Protein AF-E5BEQ6-F1 (afdb_monomer_lite)

Sequence (91 aa):
MLTENEKIAMKFVESCRNHLMMKDDLTEVENKMFSLLEKVSKKLKLIENGGPLQTEFEKALYDTLNLTKEIYFEFGNHYGGVFESQYYDGV

Foldseek 3Di:
DDDPVRVVVVVVVVVCVVDPVDPDPVVVVVVVVVVVLVVQLVVLVVDDCSVVVSVVVVVVVVVVVVVCCCVPVVVVVVVVVVVVVVVPDDD

Structure (mmCIF, N/CA/C/O backbone):
data_AF-E5BEQ6-F1
#
_entry.id   AF-E5BEQ6-F1
#
loop_
_atom_site.group_PDB
_atom_site.id
_atom_site.type_symbol
_atom_site.label_atom_id
_atom_site.label_alt_id
_atom_site.label_comp_id
_atom_site.label_asym_id
_atom_site.label_entity_id
_atom_site.label_seq_id
_atom_site.pdbx_PDB_ins_code
_atom_site.Cartn_x
_atom_site.Cartn_y
_atom_site.Cartn_z
_atom_site.occupancy
_atom_site.B_iso_or_equiv
_atom_site.auth_seq_id
_atom_site.auth_comp_id
_atom_site.auth_asym_id
_atom_site.auth_atom_id
_atom_site.pdbx_PDB_model_num
ATOM 1 N N . MET A 1 1 ? 31.296 19.741 -9.189 1.00 65.88 1 MET A N 1
ATOM 2 C CA . MET A 1 1 ? 30.077 20.557 -9.382 1.00 65.88 1 MET A CA 1
ATOM 3 C C . MET A 1 1 ? 29.457 20.122 -10.688 1.00 65.88 1 MET A C 1
ATOM 5 O O . MET A 1 1 ? 30.209 19.970 -11.639 1.00 65.88 1 MET A O 1
ATOM 9 N N . LEU A 1 2 ? 28.142 19.920 -10.723 1.00 71.19 2 LEU A N 1
ATOM 10 C CA . LEU A 1 2 ? 27.448 19.602 -11.969 1.00 71.19 2 LEU A CA 1
ATOM 11 C C . LEU A 1 2 ? 27.559 20.782 -12.944 1.00 71.19 2 LEU A C 1
ATOM 13 O O . LEU A 1 2 ? 27.454 21.945 -12.540 1.00 71.19 2 LEU A O 1
ATOM 17 N N . THR A 1 3 ? 27.771 20.470 -14.213 1.00 87.56 3 THR A N 1
ATOM 18 C CA . THR A 1 3 ? 27.637 21.385 -15.345 1.00 87.56 3 THR A CA 1
ATOM 19 C C . THR A 1 3 ? 26.183 21.841 -15.486 1.00 87.56 3 THR A C 1
ATOM 21 O O . THR A 1 3 ? 25.263 21.229 -14.940 1.00 87.56 3 THR A O 1
ATOM 24 N N . GLU A 1 4 ? 25.940 22.931 -16.215 1.00 84.56 4 GLU A N 1
ATOM 25 C CA . GLU A 1 4 ? 24.569 23.432 -16.389 1.00 84.56 4 GLU A CA 1
ATOM 26 C C . GLU A 1 4 ? 23.644 22.420 -17.074 1.00 84.56 4 GLU A C 1
ATOM 28 O O . GLU A 1 4 ? 22.498 22.259 -16.658 1.00 84.56 4 GLU A O 1
ATOM 33 N N . ASN A 1 5 ? 24.151 21.648 -18.035 1.00 79.62 5 ASN A N 1
ATOM 34 C CA . ASN A 1 5 ? 23.359 20.607 -18.693 1.00 79.62 5 ASN A CA 1
ATOM 35 C C . ASN A 1 5 ? 22.976 19.478 -17.724 1.00 79.62 5 ASN A C 1
ATOM 37 O O . ASN A 1 5 ? 21.836 19.018 -17.733 1.00 79.62 5 ASN A O 1
ATOM 41 N N . GLU A 1 6 ? 23.888 19.079 -16.835 1.00 77.69 6 GLU A N 1
ATOM 42 C CA . GLU A 1 6 ? 23.614 18.061 -15.814 1.00 77.69 6 GLU A CA 1
ATOM 43 C C . GLU A 1 6 ? 22.608 18.557 -14.764 1.00 77.69 6 GLU A C 1
ATOM 45 O O . GLU A 1 6 ? 21.753 17.794 -14.318 1.00 77.69 6 GLU A O 1
ATOM 50 N N . LYS A 1 7 ? 22.642 19.846 -14.403 1.00 74.81 7 LYS A N 1
ATOM 51 C CA . LYS A 1 7 ? 21.632 20.445 -13.512 1.00 74.81 7 LYS A CA 1
ATOM 52 C C . LYS A 1 7 ? 20.250 20.502 -14.159 1.00 74.81 7 LYS A C 1
ATOM 54 O O . LYS A 1 7 ? 19.253 20.302 -13.468 1.00 74.81 7 LYS A O 1
ATOM 59 N N . ILE A 1 8 ? 20.178 20.786 -15.460 1.00 83.94 8 ILE A N 1
ATOM 60 C CA . ILE A 1 8 ? 18.921 20.798 -16.222 1.00 83.94 8 ILE A CA 1
ATOM 61 C C . ILE A 1 8 ? 18.339 19.384 -16.299 1.00 83.94 8 ILE A C 1
ATOM 63 O O . ILE A 1 8 ? 17.155 19.204 -16.015 1.00 83.94 8 ILE A O 1
ATOM 67 N N . ALA A 1 9 ? 19.169 18.382 -16.600 1.00 75.31 9 ALA A N 1
ATOM 68 C CA . ALA A 1 9 ? 18.756 16.981 -16.610 1.00 75.31 9 ALA A CA 1
ATOM 69 C C . ALA A 1 9 ? 18.267 16.522 -15.225 1.00 75.31 9 ALA A C 1
ATOM 71 O O . ALA A 1 9 ? 17.192 15.937 -15.117 1.00 75.31 9 ALA A O 1
ATOM 72 N N . MET A 1 10 ? 18.988 16.868 -14.154 1.00 73.00 10 MET A N 1
ATOM 73 C CA . MET A 1 10 ? 18.576 16.568 -12.778 1.00 73.00 10 MET A CA 1
ATOM 74 C C . MET A 1 10 ? 17.240 17.219 -12.411 1.00 73.00 10 MET A C 1
ATOM 76 O O . MET A 1 10 ? 16.353 16.541 -11.903 1.00 73.00 10 MET A O 1
ATOM 80 N N . LYS A 1 11 ? 17.049 18.505 -12.727 1.00 75.25 11 LYS A N 1
ATOM 81 C CA . LYS A 1 11 ? 15.769 19.195 -12.494 1.00 75.25 11 LYS A CA 1
ATOM 82 C C . LYS A 1 11 ? 14.622 18.584 -13.291 1.00 75.25 11 LYS A C 1
ATOM 84 O O . LYS A 1 11 ? 13.495 18.561 -12.806 1.00 75.25 11 LYS A O 1
ATOM 89 N N . PHE A 1 12 ? 14.888 18.105 -14.503 1.00 71.56 12 PHE A N 1
ATOM 90 C CA . PHE A 1 12 ? 13.892 17.413 -15.312 1.00 71.56 12 PHE A CA 1
ATOM 91 C C . PHE A 1 12 ? 13.493 16.077 -14.673 1.00 71.56 12 PHE A C 1
ATOM 93 O O . PHE A 1 12 ? 12.307 15.848 -14.455 1.00 71.56 12 PHE A O 1
ATOM 100 N N . VAL A 1 13 ? 14.466 15.252 -14.273 1.00 69.88 13 VAL A N 1
ATOM 101 C CA . VAL A 1 13 ? 14.222 13.974 -13.580 1.00 69.88 13 VAL A CA 1
ATOM 102 C C . VAL A 1 13 ? 13.490 14.187 -12.252 1.00 69.88 13 VAL A C 1
ATOM 104 O O . VAL A 1 13 ? 12.511 13.499 -11.972 1.00 69.88 13 VAL A O 1
ATOM 107 N N . GLU A 1 14 ? 13.898 15.174 -11.453 1.00 65.62 14 GLU A N 1
ATOM 108 C CA . GLU A 1 14 ? 13.209 15.544 -10.212 1.00 65.62 14 GLU A CA 1
ATOM 109 C C . GLU A 1 14 ? 11.785 16.044 -10.475 1.00 65.62 14 GLU A C 1
ATOM 111 O O . GLU A 1 14 ? 10.866 15.689 -9.741 1.00 65.62 14 GLU A O 1
ATOM 116 N N . SER A 1 15 ? 11.569 16.826 -11.536 1.00 56.59 15 SER A N 1
ATOM 117 C CA . SER A 1 15 ? 10.237 17.300 -11.920 1.00 56.59 15 SER A CA 1
ATOM 118 C C . SER A 1 15 ? 9.327 16.153 -12.364 1.00 56.59 15 SER A C 1
ATOM 120 O O . SER A 1 15 ? 8.177 16.105 -11.935 1.00 56.59 15 SER A O 1
ATOM 122 N N . CYS A 1 16 ? 9.842 15.197 -13.144 1.00 58.59 16 CYS A N 1
ATOM 123 C CA . CYS A 1 16 ? 9.128 13.981 -13.544 1.00 58.59 16 CYS A CA 1
ATOM 124 C C . CYS A 1 16 ? 8.846 13.044 -12.363 1.00 58.59 16 CYS A C 1
ATOM 126 O O . CYS A 1 16 ? 7.821 12.373 -12.347 1.00 58.59 16 CYS A O 1
ATOM 128 N N . ARG A 1 17 ? 9.731 13.004 -11.361 1.00 55.59 17 ARG A N 1
ATOM 129 C CA . ARG A 1 17 ? 9.522 12.239 -10.125 1.00 55.59 17 ARG A CA 1
ATOM 130 C C . ARG A 1 17 ? 8.487 12.894 -9.205 1.00 55.59 17 ARG A C 1
ATOM 132 O O . ARG A 1 17 ? 7.716 12.192 -8.561 1.00 55.59 17 ARG A O 1
ATOM 139 N N . ASN A 1 18 ? 8.484 14.225 -9.129 1.00 52.97 18 ASN A N 1
ATOM 140 C CA . ASN A 1 18 ? 7.622 14.992 -8.223 1.00 52.97 18 ASN A CA 1
ATOM 141 C C . ASN A 1 18 ? 6.238 15.293 -8.814 1.00 52.97 18 ASN A C 1
ATOM 143 O O . ASN A 1 18 ? 5.277 15.463 -8.067 1.00 52.97 18 ASN A O 1
ATOM 147 N N . HIS A 1 19 ? 6.117 15.339 -10.140 1.00 53.09 19 HIS A N 1
ATOM 148 C CA . HIS A 1 19 ? 4.835 15.352 -10.827 1.00 53.09 19 HIS A CA 1
ATOM 149 C C . HIS A 1 19 ? 4.553 13.933 -11.302 1.00 53.09 19 HIS A C 1
ATOM 151 O O . HIS A 1 19 ? 5.107 13.508 -12.310 1.00 53.09 19 HIS A O 1
ATOM 157 N N . LEU A 1 20 ? 3.667 13.221 -10.599 1.00 53.78 20 LEU A N 1
ATOM 158 C CA . LEU A 1 20 ? 2.968 12.035 -11.108 1.00 53.78 20 LEU A CA 1
ATOM 159 C C . LEU A 1 20 ? 2.236 12.416 -12.413 1.00 53.78 20 LEU A C 1
ATOM 161 O O . LEU A 1 20 ? 1.049 12.731 -12.411 1.00 53.78 20 LEU A O 1
ATOM 165 N N . MET A 1 21 ? 2.977 12.484 -13.522 1.00 49.12 21 MET A N 1
ATOM 166 C CA . MET A 1 21 ? 2.505 12.937 -14.835 1.00 49.12 21 MET A CA 1
ATOM 167 C C . MET A 1 21 ? 1.573 11.905 -15.477 1.00 49.12 21 MET A C 1
ATOM 169 O O . MET A 1 21 ? 0.780 12.256 -16.347 1.00 49.12 21 MET A O 1
ATOM 173 N N . MET A 1 22 ? 1.617 10.652 -15.017 1.00 51.78 22 MET A N 1
ATOM 174 C CA . MET A 1 22 ? 0.670 9.610 -15.392 1.00 51.78 22 MET A CA 1
ATOM 175 C C . MET A 1 22 ? 0.070 9.003 -14.125 1.00 51.78 22 MET A C 1
ATOM 177 O O . MET A 1 22 ? 0.770 8.374 -13.338 1.00 51.78 22 MET A O 1
ATOM 181 N N . LYS A 1 23 ? -1.240 9.192 -13.934 1.00 57.06 23 LYS A N 1
ATOM 182 C CA . LYS A 1 23 ? -2.041 8.229 -13.175 1.00 57.06 23 LYS A CA 1
ATOM 183 C C . LYS A 1 23 ? -2.188 7.019 -14.081 1.00 57.06 23 LYS A C 1
ATOM 185 O O . LYS A 1 23 ? -3.077 6.985 -14.924 1.00 57.06 23 LYS A O 1
ATOM 190 N N . ASP A 1 24 ? -1.225 6.120 -14.002 1.00 65.62 24 ASP A N 1
ATOM 191 C CA . ASP A 1 24 ? -1.335 4.828 -14.654 1.00 65.62 24 ASP A CA 1
ATOM 192 C C . ASP A 1 24 ? -2.301 3.924 -13.873 1.00 65.62 24 ASP A C 1
ATOM 194 O O . ASP A 1 24 ? -2.689 4.216 -12.734 1.00 65.62 24 ASP A O 1
ATOM 198 N N . ASP A 1 25 ? -2.704 2.819 -14.499 1.00 73.94 25 ASP A N 1
ATOM 199 C CA . ASP A 1 25 ? -3.631 1.857 -13.899 1.00 73.94 25 ASP A CA 1
ATOM 200 C C . ASP A 1 25 ? -3.123 1.360 -12.534 1.00 73.94 25 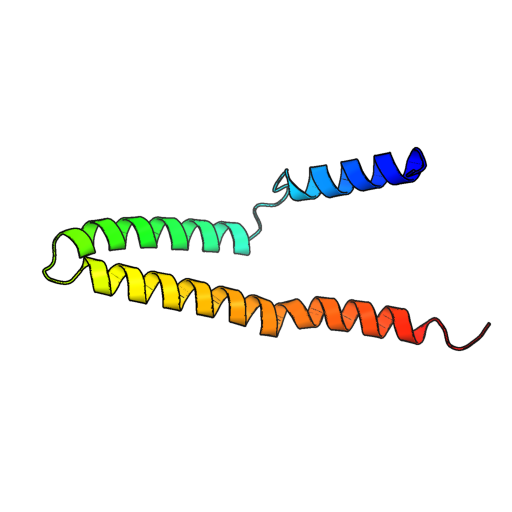ASP A C 1
ATOM 202 O O . ASP A 1 25 ? -3.913 1.134 -11.616 1.00 73.94 25 ASP A O 1
ATOM 206 N N . LEU A 1 26 ? -1.797 1.251 -12.367 1.00 73.06 26 LEU A N 1
ATOM 207 C CA . LEU A 1 26 ? -1.169 0.888 -11.099 1.00 73.06 26 LEU A CA 1
ATOM 208 C C . LEU A 1 26 ? -1.460 1.933 -10.015 1.00 73.06 26 LEU A C 1
ATOM 210 O O . LEU A 1 26 ? -1.952 1.578 -8.945 1.00 73.06 26 LEU A O 1
ATOM 214 N N . THR A 1 27 ? -1.230 3.214 -10.302 1.00 72.69 27 THR A N 1
ATOM 215 C CA . THR A 1 27 ? -1.501 4.324 -9.381 1.00 72.69 27 THR A CA 1
ATOM 216 C C . THR A 1 27 ? -2.984 4.401 -9.011 1.00 72.69 27 THR A C 1
ATOM 218 O O . THR A 1 27 ? -3.329 4.663 -7.855 1.00 72.69 27 THR A O 1
ATOM 221 N N . GLU A 1 28 ? -3.898 4.188 -9.960 1.00 81.88 28 GLU A N 1
ATOM 222 C CA . GLU A 1 28 ? -5.338 4.191 -9.668 1.00 81.88 28 GLU A CA 1
ATOM 223 C C . GLU A 1 28 ? -5.747 3.028 -8.756 1.00 81.88 28 GLU A C 1
ATOM 225 O O . GLU A 1 28 ? -6.503 3.219 -7.792 1.00 81.88 28 GLU A O 1
ATOM 230 N N . VAL A 1 29 ? -5.216 1.833 -9.015 1.00 83.94 29 VAL A N 1
ATOM 231 C CA . VAL A 1 29 ? -5.486 0.639 -8.209 1.00 83.94 29 VAL A CA 1
ATOM 232 C C . VAL A 1 29 ? -4.859 0.751 -6.816 1.00 83.94 29 VAL A C 1
ATOM 234 O O . VAL A 1 29 ? -5.545 0.452 -5.835 1.00 83.94 29 VAL A O 1
ATOM 237 N N . GLU A 1 30 ? -3.623 1.248 -6.691 1.00 80.94 30 GLU A N 1
ATOM 238 C CA . GLU A 1 30 ? -2.964 1.502 -5.401 1.00 80.94 30 GLU A CA 1
ATOM 239 C C . GLU A 1 30 ? -3.768 2.514 -4.566 1.00 80.94 30 GLU A C 1
ATOM 241 O O . GLU A 1 30 ? -4.093 2.250 -3.406 1.00 80.94 30 GLU A O 1
ATOM 246 N N . ASN A 1 31 ? -4.196 3.633 -5.159 1.00 82.81 31 ASN A N 1
ATOM 247 C CA . ASN A 1 31 ? -5.025 4.626 -4.466 1.00 82.81 31 ASN A CA 1
ATOM 248 C C . ASN A 1 31 ? -6.371 4.048 -4.003 1.00 82.81 31 ASN A C 1
ATOM 250 O O . ASN A 1 31 ? -6.822 4.307 -2.881 1.00 82.81 31 ASN A O 1
ATOM 254 N N . LYS A 1 32 ? -7.023 3.238 -4.846 1.00 89.56 32 LYS A N 1
ATOM 255 C CA . LYS A 1 32 ? -8.269 2.550 -4.483 1.00 89.56 32 LYS A CA 1
ATOM 256 C C . LYS A 1 32 ? -8.050 1.574 -3.328 1.00 89.56 32 LYS A C 1
ATOM 258 O O . LYS A 1 32 ? -8.875 1.525 -2.414 1.00 89.56 32 LYS A O 1
ATOM 263 N N . MET A 1 33 ? -6.951 0.827 -3.350 1.00 89.19 33 MET A N 1
ATOM 264 C CA . MET A 1 33 ? -6.563 -0.097 -2.288 1.00 89.19 33 MET A CA 1
ATOM 265 C C . MET A 1 33 ? -6.328 0.645 -0.965 1.00 89.19 33 MET A C 1
ATOM 267 O O . MET A 1 33 ? -6.939 0.271 0.035 1.00 89.19 33 MET A O 1
ATOM 271 N N . PHE A 1 34 ? -5.554 1.736 -0.952 1.00 85.81 34 PHE A N 1
ATOM 272 C CA . PHE A 1 34 ? -5.342 2.539 0.261 1.00 85.81 34 PHE A CA 1
ATOM 273 C C . PHE A 1 34 ? -6.646 3.148 0.799 1.00 85.81 34 PHE A C 1
ATOM 275 O O . PHE A 1 34 ? -6.900 3.110 2.004 1.00 85.81 34 PHE A O 1
ATOM 282 N N . SER A 1 35 ? -7.537 3.619 -0.081 1.00 90.69 35 SER A N 1
ATOM 283 C CA . SER A 1 35 ? -8.864 4.109 0.323 1.00 90.69 35 SER A CA 1
ATOM 284 C C . SER A 1 35 ? -9.731 3.015 0.962 1.00 90.69 35 SER A C 1
ATOM 286 O O . SER A 1 35 ? -10.470 3.268 1.919 1.00 90.69 35 SER A O 1
ATOM 288 N N . LEU A 1 36 ? -9.666 1.781 0.451 1.00 91.38 36 LEU A N 1
ATOM 289 C CA . LEU A 1 36 ? -10.365 0.637 1.041 1.00 91.38 36 LEU A CA 1
ATOM 290 C C . LEU A 1 36 ? -9.766 0.247 2.395 1.00 91.38 36 LEU A C 1
ATOM 292 O O . LEU A 1 36 ? -10.523 -0.008 3.331 1.00 91.38 36 LEU A O 1
ATOM 296 N N . LEU A 1 37 ? -8.441 0.272 2.522 1.00 88.75 37 LEU A N 1
ATOM 297 C CA . LEU A 1 37 ? -7.722 0.048 3.777 1.00 88.75 37 LEU A CA 1
ATOM 298 C C . LEU A 1 37 ? -8.165 1.012 4.872 1.00 88.75 37 LEU A C 1
ATOM 300 O O . LEU A 1 37 ? -8.472 0.581 5.980 1.00 88.75 37 LEU A O 1
ATOM 304 N N . GLU A 1 38 ? -8.314 2.297 4.554 1.00 88.44 38 GLU A N 1
ATOM 305 C CA . GLU A 1 38 ? -8.809 3.287 5.512 1.00 88.44 38 GLU A CA 1
ATOM 306 C C . GLU A 1 38 ? -10.245 2.968 5.976 1.00 88.44 38 GLU A C 1
ATOM 308 O O . GLU A 1 38 ? -10.584 3.08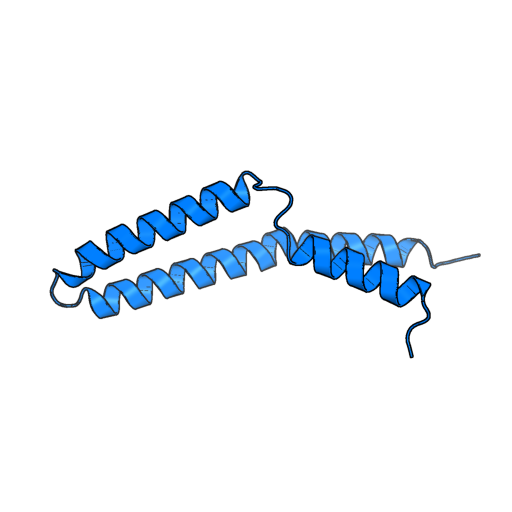9 7.158 1.00 88.44 38 GLU A O 1
ATOM 313 N N . LYS A 1 39 ? -11.109 2.513 5.059 1.00 90.94 39 LYS A N 1
ATOM 314 C CA . LYS A 1 39 ? -12.482 2.092 5.392 1.00 90.94 39 LYS A CA 1
ATOM 315 C C . LYS A 1 39 ? -12.495 0.839 6.269 1.00 90.94 39 LYS A C 1
ATOM 317 O O . LYS A 1 39 ? -13.320 0.752 7.178 1.00 90.94 39 LYS A O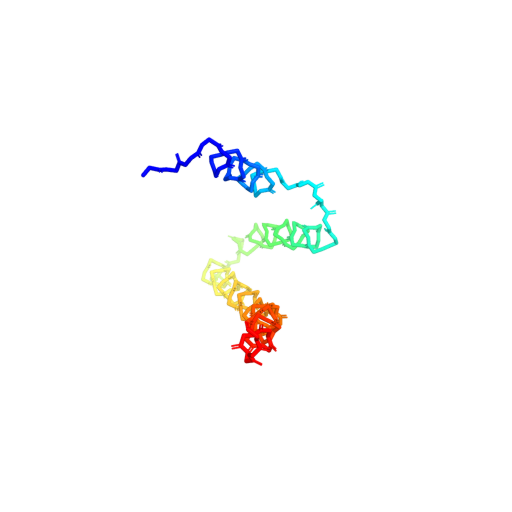 1
ATOM 322 N N . VAL A 1 40 ? -11.601 -0.113 6.009 1.00 88.44 40 VAL A N 1
ATOM 323 C CA . VAL A 1 40 ? -11.434 -1.328 6.820 1.00 88.44 40 VAL A CA 1
ATOM 324 C C . VAL A 1 40 ? -10.882 -0.973 8.199 1.00 88.44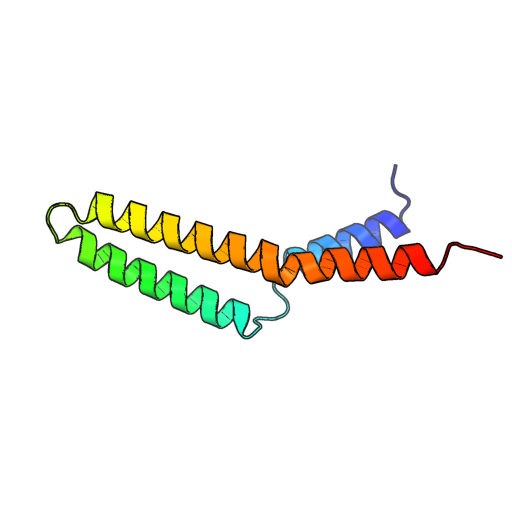 40 VAL A C 1
ATOM 326 O O . VAL A 1 40 ? -11.462 -1.397 9.193 1.00 88.44 40 VAL A O 1
ATOM 329 N N . SER A 1 41 ? -9.871 -0.107 8.284 1.00 86.50 41 SER A N 1
ATOM 330 C CA . SER A 1 41 ? -9.318 0.425 9.537 1.00 86.50 41 SER A CA 1
ATOM 331 C C . SER A 1 41 ? -10.409 1.032 10.423 1.00 86.50 41 SER A C 1
ATOM 333 O O . SER A 1 41 ? -10.544 0.673 11.592 1.00 86.50 41 SER A O 1
ATOM 335 N N . LYS A 1 42 ? -11.278 1.882 9.856 1.00 88.81 42 LYS A N 1
ATOM 336 C CA . LYS A 1 42 ? -12.419 2.467 10.585 1.00 88.81 42 LYS A CA 1
ATOM 337 C C . LYS A 1 42 ? -13.361 1.411 11.169 1.00 88.81 42 LYS A C 1
ATOM 339 O O . LYS A 1 42 ? -13.911 1.633 12.242 1.00 88.81 42 LYS A O 1
ATOM 344 N N . LYS A 1 43 ? -13.546 0.276 10.487 1.00 89.75 43 LYS A N 1
ATOM 345 C CA . LYS A 1 43 ? -14.373 -0.842 10.971 1.00 89.75 43 LYS A CA 1
ATOM 346 C C . LYS A 1 43 ? -13.645 -1.681 12.018 1.00 89.75 43 LYS A C 1
ATOM 348 O O . LYS A 1 43 ? -14.254 -2.032 13.019 1.00 89.75 43 LYS A O 1
ATOM 353 N N . LEU A 1 44 ? -12.359 -1.963 11.814 1.00 88.06 44 LEU A N 1
ATOM 354 C CA . LEU A 1 44 ? -11.540 -2.737 12.748 1.00 88.06 44 LEU A CA 1
ATOM 355 C C . LEU A 1 44 ? -11.413 -2.039 14.103 1.00 88.06 44 LEU A C 1
ATOM 357 O O . LEU A 1 44 ? -11.485 -2.700 15.129 1.00 88.06 44 LEU A O 1
ATOM 361 N N . LYS A 1 45 ? -11.362 -0.703 14.140 1.00 83.06 45 LYS A N 1
ATOM 362 C CA . LYS A 1 45 ? -11.378 0.069 15.397 1.00 83.06 45 LYS A CA 1
ATOM 363 C C . LYS A 1 45 ? -12.613 -0.166 16.281 1.00 83.06 45 LYS A C 1
ATOM 365 O O . LYS A 1 45 ? -12.576 0.191 17.452 1.00 83.06 45 LYS A O 1
ATOM 370 N N . LEU A 1 46 ? -13.695 -0.730 15.739 1.00 89.31 46 LEU A N 1
ATOM 371 C CA . LEU A 1 46 ? -14.925 -1.041 16.476 1.00 89.31 46 LEU A CA 1
ATOM 372 C C . LEU A 1 46 ? -14.925 -2.454 17.083 1.00 89.31 46 LEU A C 1
ATOM 374 O O . LEU A 1 46 ? -15.881 -2.814 17.766 1.00 89.31 46 LEU A O 1
ATOM 378 N N . ILE A 1 47 ? -13.897 -3.261 16.809 1.00 88.88 47 ILE A N 1
ATOM 379 C CA . ILE A 1 47 ? -13.807 -4.664 17.221 1.00 88.88 47 ILE A CA 1
ATOM 380 C C . ILE A 1 47 ? -12.712 -4.803 18.282 1.00 88.88 47 ILE A C 1
ATOM 382 O O . ILE A 1 47 ? -11.647 -4.187 18.188 1.00 88.88 47 ILE A O 1
ATOM 386 N N . GLU A 1 48 ? -12.958 -5.643 19.286 1.00 85.25 48 GLU A N 1
ATOM 387 C CA . GLU A 1 48 ? -11.939 -6.043 20.256 1.00 85.25 48 GLU A CA 1
ATOM 388 C C . GLU A 1 48 ? -10.754 -6.704 19.525 1.00 85.25 48 GLU A C 1
ATOM 390 O O . GLU A 1 48 ? -10.946 -7.535 18.640 1.00 85.25 48 GLU A O 1
ATOM 395 N N . ASN A 1 49 ? -9.521 -6.292 19.838 1.00 84.25 49 ASN A N 1
ATOM 396 C CA . ASN A 1 49 ? -8.291 -6.653 19.108 1.00 84.25 49 ASN A CA 1
ATOM 397 C C . ASN A 1 49 ? -8.193 -6.189 17.639 1.00 84.25 49 ASN A C 1
ATOM 399 O O . ASN A 1 49 ? -7.268 -6.587 16.931 1.00 84.25 49 ASN A O 1
ATOM 403 N N . GLY A 1 50 ? -9.066 -5.297 17.165 1.00 86.31 50 GLY A N 1
ATOM 404 C CA . GLY A 1 50 ? -8.994 -4.816 15.784 1.00 86.31 50 GLY A CA 1
ATOM 405 C C . GLY A 1 50 ? -7.790 -3.917 15.475 1.00 86.31 50 GLY A C 1
ATOM 406 O O . GLY A 1 50 ? -7.349 -3.872 14.332 1.00 86.31 50 GLY A O 1
ATOM 407 N N . GLY A 1 51 ? -7.213 -3.248 16.481 1.00 86.38 51 GLY A N 1
ATOM 408 C CA . GLY A 1 51 ? -5.977 -2.466 16.330 1.00 86.38 51 GLY A CA 1
ATOM 409 C C . GLY A 1 51 ? -4.765 -3.329 15.942 1.00 86.38 51 GLY A C 1
ATOM 410 O O . GLY A 1 51 ? -4.175 -3.083 14.893 1.00 86.38 51 GLY A O 1
ATOM 411 N N . PRO A 1 52 ? -4.413 -4.365 16.729 1.00 90.94 52 PRO A N 1
ATOM 412 C CA . PRO A 1 52 ? -3.384 -5.335 16.349 1.00 90.94 52 PRO A CA 1
ATOM 413 C C . PRO A 1 52 ? -3.624 -5.972 14.974 1.00 90.94 52 PRO A C 1
ATOM 415 O O . PRO A 1 52 ? -2.711 -6.005 14.153 1.00 90.94 52 PRO A O 1
ATOM 418 N N . LEU A 1 53 ? -4.865 -6.386 14.686 1.00 87.88 53 LEU A N 1
ATOM 419 C CA . LEU A 1 53 ? -5.232 -6.991 13.402 1.00 87.88 53 LEU A CA 1
ATOM 420 C C . LEU A 1 53 ? -5.040 -6.024 12.220 1.00 87.88 53 LEU A C 1
ATOM 422 O O . LEU A 1 53 ? -4.603 -6.428 11.145 1.00 87.88 53 LEU A O 1
ATOM 426 N N . GLN A 1 54 ? -5.345 -4.738 12.415 1.00 88.31 54 GLN A N 1
ATOM 427 C CA . GLN A 1 54 ? -5.099 -3.698 11.418 1.00 88.31 54 GLN A CA 1
ATOM 428 C C . GLN A 1 54 ? -3.600 -3.563 11.126 1.00 88.31 54 GLN A C 1
ATOM 430 O O . GLN A 1 54 ? -3.213 -3.548 9.961 1.00 88.31 54 GLN A O 1
ATOM 435 N N . THR A 1 55 ? -2.767 -3.489 12.165 1.00 87.88 55 THR A N 1
ATOM 436 C CA . THR A 1 55 ? -1.310 -3.357 12.020 1.00 87.88 55 THR A CA 1
ATOM 437 C C . THR A 1 55 ? -0.702 -4.554 11.291 1.00 87.88 55 THR A C 1
ATOM 439 O O . THR A 1 55 ? 0.125 -4.375 10.399 1.00 87.88 55 THR A O 1
ATOM 442 N N . GLU A 1 56 ? -1.121 -5.776 11.634 1.00 90.81 56 GLU A N 1
ATOM 443 C CA . GLU A 1 56 ? -0.667 -6.992 10.949 1.00 90.81 56 GLU A CA 1
ATOM 444 C C . GLU A 1 56 ? -1.082 -7.004 9.474 1.00 90.81 56 GLU A C 1
ATOM 446 O O . GLU A 1 56 ? -0.270 -7.328 8.605 1.00 90.81 56 GLU A O 1
ATOM 451 N N . PHE A 1 57 ? -2.319 -6.597 9.180 1.00 88.00 57 PHE A N 1
ATOM 452 C CA . PHE A 1 57 ? -2.824 -6.520 7.813 1.00 88.00 57 PHE A CA 1
ATOM 453 C C . PHE A 1 57 ? -2.081 -5.473 6.974 1.00 88.00 57 PHE A C 1
ATOM 455 O O . PHE A 1 57 ? -1.665 -5.766 5.854 1.00 88.00 57 PHE A O 1
ATOM 462 N N . GLU A 1 58 ? -1.873 -4.271 7.517 1.00 88.38 58 GLU A N 1
ATOM 463 C CA . GLU A 1 58 ? -1.103 -3.213 6.856 1.00 88.38 58 GLU A CA 1
ATOM 464 C C . GLU A 1 58 ? 0.326 -3.674 6.570 1.00 88.38 58 GLU A C 1
ATOM 466 O O . GLU A 1 58 ? 0.794 -3.542 5.439 1.00 88.38 58 GLU A O 1
ATOM 471 N N . LYS A 1 59 ? 0.995 -4.283 7.557 1.00 91.12 59 LYS A N 1
ATOM 472 C CA . LYS A 1 59 ? 2.345 -4.825 7.385 1.00 91.12 59 LYS A CA 1
ATOM 473 C C . LYS A 1 59 ? 2.397 -5.864 6.262 1.00 91.12 59 LYS A C 1
ATOM 475 O O . LYS A 1 59 ? 3.231 -5.743 5.372 1.00 91.12 59 LYS A O 1
ATOM 480 N N . ALA A 1 60 ? 1.498 -6.849 6.273 1.00 91.94 60 ALA A N 1
ATOM 481 C CA . ALA A 1 60 ? 1.466 -7.896 5.252 1.00 91.94 60 ALA A CA 1
ATOM 482 C C . ALA A 1 60 ? 1.228 -7.330 3.841 1.00 91.94 60 ALA A C 1
ATOM 484 O O . ALA A 1 60 ? 1.821 -7.800 2.868 1.00 91.94 60 ALA A O 1
ATOM 485 N N . LEU A 1 61 ? 0.388 -6.298 3.725 1.00 88.62 61 LEU A N 1
ATOM 486 C CA . LEU A 1 61 ? 0.125 -5.622 2.461 1.00 88.62 61 LEU A CA 1
ATOM 487 C C . LEU A 1 61 ? 1.359 -4.866 1.947 1.00 88.62 61 LEU A C 1
ATOM 489 O O . LEU A 1 61 ? 1.714 -5.021 0.780 1.00 88.62 61 LEU A O 1
ATOM 493 N N . TYR A 1 62 ? 2.038 -4.099 2.806 1.00 86.00 62 TYR A N 1
ATOM 494 C CA . TYR A 1 62 ? 3.283 -3.416 2.435 1.00 86.00 62 TYR A CA 1
ATOM 495 C C . TYR A 1 62 ? 4.386 -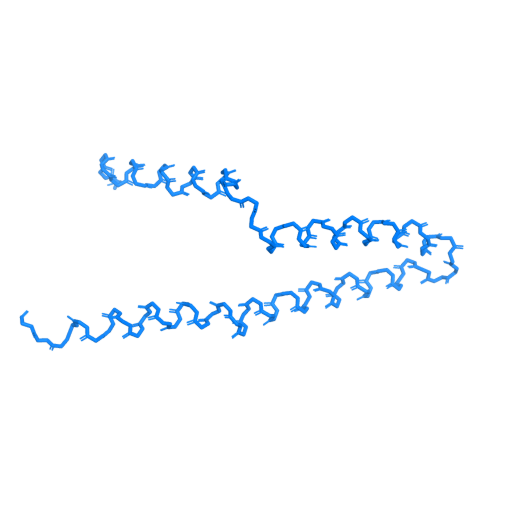4.404 2.052 1.00 86.00 62 TYR A C 1
ATOM 497 O O . TYR A 1 62 ? 5.020 -4.218 1.015 1.00 86.00 62 TYR A O 1
ATOM 505 N N . ASP A 1 63 ? 4.569 -5.471 2.833 1.00 89.12 63 ASP A N 1
ATOM 506 C CA . ASP A 1 63 ? 5.544 -6.525 2.541 1.00 89.12 63 ASP A CA 1
ATOM 507 C C . ASP A 1 63 ? 5.258 -7.159 1.168 1.00 89.12 63 ASP A C 1
ATOM 509 O O . ASP A 1 63 ? 6.168 -7.336 0.363 1.00 89.12 63 ASP A O 1
ATOM 513 N N . THR A 1 64 ? 3.986 -7.425 0.850 1.00 86.00 64 THR A N 1
ATOM 514 C CA . THR A 1 64 ? 3.579 -7.998 -0.444 1.00 86.00 64 THR A CA 1
ATOM 515 C C . THR A 1 64 ? 3.848 -7.046 -1.606 1.00 86.00 64 THR A C 1
ATOM 517 O O . THR A 1 64 ? 4.363 -7.472 -2.640 1.00 86.00 64 THR A O 1
ATOM 520 N N . LEU A 1 65 ? 3.506 -5.762 -1.466 1.00 82.00 65 LEU A N 1
ATOM 521 C CA . LEU A 1 65 ? 3.742 -4.766 -2.514 1.00 82.00 65 LEU A CA 1
ATOM 522 C C . LEU A 1 65 ? 5.234 -4.572 -2.766 1.00 82.00 65 LEU A C 1
ATOM 524 O O . LEU A 1 65 ? 5.647 -4.530 -3.922 1.00 82.00 65 LEU A O 1
ATOM 528 N N . ASN A 1 66 ? 6.032 -4.491 -1.702 1.00 80.44 66 ASN A N 1
ATOM 529 C CA . ASN A 1 66 ? 7.479 -4.355 -1.814 1.00 80.44 66 ASN A CA 1
ATOM 530 C C . ASN A 1 66 ? 8.093 -5.596 -2.452 1.00 80.44 66 ASN A C 1
ATOM 532 O O . ASN A 1 66 ? 8.796 -5.455 -3.442 1.00 80.44 66 ASN A O 1
ATOM 536 N N . LEU A 1 67 ? 7.736 -6.797 -1.994 1.00 81.12 67 LEU A N 1
ATOM 537 C CA . LEU A 1 67 ? 8.234 -8.039 -2.583 1.00 81.12 67 LEU A CA 1
ATOM 538 C C . LEU A 1 67 ? 7.806 -8.195 -4.051 1.00 81.12 67 LEU A C 1
ATOM 540 O O . LEU A 1 67 ? 8.566 -8.694 -4.871 1.00 81.12 67 LEU A O 1
ATOM 544 N N . THR A 1 68 ? 6.602 -7.749 -4.415 1.00 75.12 68 THR A N 1
ATOM 545 C CA . THR A 1 68 ? 6.142 -7.749 -5.814 1.00 75.12 68 THR A CA 1
ATOM 546 C C . THR A 1 68 ? 6.945 -6.758 -6.655 1.00 75.12 68 THR A C 1
ATOM 548 O O . THR A 1 68 ? 7.316 -7.075 -7.784 1.00 75.12 68 THR A O 1
ATOM 551 N N . LYS A 1 69 ? 7.241 -5.569 -6.114 1.00 73.06 69 LYS A N 1
ATOM 552 C CA . LYS A 1 69 ? 8.112 -4.577 -6.758 1.00 73.06 69 LYS A CA 1
ATOM 553 C C . LYS A 1 69 ? 9.531 -5.117 -6.914 1.00 73.06 69 LYS A C 1
ATOM 555 O O . LYS A 1 69 ? 10.082 -5.038 -8.001 1.00 73.06 69 LYS A O 1
ATOM 560 N N . GLU A 1 70 ? 10.080 -5.748 -5.889 1.00 67.88 70 GLU A N 1
ATOM 561 C CA . GLU A 1 70 ? 11.381 -6.409 -5.959 1.00 67.88 70 GLU A CA 1
ATOM 562 C C . GLU A 1 70 ? 11.369 -7.505 -7.035 1.00 67.88 70 GLU A C 1
ATOM 564 O O . GLU A 1 70 ? 12.016 -7.370 -8.065 1.00 67.88 70 GLU A O 1
ATOM 569 N N . ILE A 1 71 ? 10.524 -8.529 -6.902 1.00 70.06 71 ILE A N 1
ATOM 570 C CA . ILE A 1 71 ? 10.521 -9.685 -7.811 1.00 70.06 71 ILE A CA 1
ATOM 571 C C . ILE A 1 71 ? 10.189 -9.311 -9.25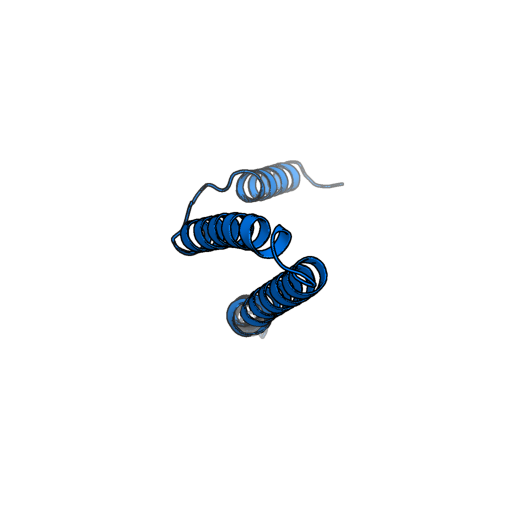6 1.00 70.06 71 ILE A C 1
ATOM 573 O O . ILE A 1 71 ? 10.787 -9.874 -10.164 1.00 70.06 71 ILE A O 1
ATOM 577 N N . TYR A 1 72 ? 9.226 -8.424 -9.505 1.00 65.69 72 TYR A N 1
ATOM 578 C CA . TYR A 1 72 ? 8.727 -8.185 -10.865 1.00 65.69 72 TYR A CA 1
ATOM 579 C C . TYR A 1 72 ? 9.196 -6.863 -11.475 1.00 65.69 72 TYR A C 1
ATOM 581 O O . TYR A 1 72 ? 9.181 -6.741 -12.699 1.00 65.69 72 TYR A O 1
ATOM 589 N N . PHE A 1 73 ? 9.658 -5.898 -10.671 1.00 60.16 73 PHE A N 1
ATOM 590 C CA . PHE A 1 73 ? 10.229 -4.644 -11.171 1.00 60.16 73 PHE A CA 1
ATOM 591 C C . PHE A 1 73 ? 11.763 -4.576 -11.048 1.00 60.16 73 PHE A C 1
ATOM 593 O O . PHE A 1 73 ? 12.367 -3.883 -11.867 1.00 60.16 73 PHE A O 1
ATOM 600 N N . GLU A 1 74 ? 12.444 -5.345 -10.178 1.00 48.88 74 GLU A N 1
ATOM 601 C CA . GLU A 1 74 ? 13.914 -5.501 -10.296 1.00 48.88 74 GLU A CA 1
ATOM 602 C C . GLU A 1 74 ? 14.323 -6.284 -11.550 1.00 48.88 74 GLU A C 1
ATOM 604 O O . GLU A 1 74 ? 15.442 -6.110 -12.034 1.00 48.88 74 GLU A O 1
ATOM 609 N N . PHE A 1 75 ? 13.411 -7.030 -12.186 1.00 47.72 75 PHE A N 1
ATOM 610 C CA . PHE A 1 75 ? 13.637 -7.507 -13.557 1.00 47.72 75 PHE A CA 1
ATOM 611 C C . PHE A 1 75 ? 13.819 -6.359 -14.564 1.00 47.72 75 PHE A C 1
ATOM 613 O O . PHE A 1 75 ? 14.492 -6.558 -15.571 1.00 47.72 75 PHE A O 1
ATOM 620 N N . GLY A 1 76 ? 13.306 -5.152 -14.291 1.00 44.41 76 GLY A N 1
ATOM 621 C CA . GLY A 1 76 ? 13.578 -3.948 -15.083 1.00 44.41 76 GLY A CA 1
ATOM 622 C C . GLY A 1 76 ? 14.989 -3.385 -14.866 1.00 44.41 76 GLY A C 1
ATOM 623 O O . GLY A 1 76 ? 15.653 -3.019 -15.834 1.00 44.41 76 GLY A O 1
ATOM 624 N N . ASN A 1 77 ? 15.491 -3.395 -13.624 1.00 42.69 77 ASN A N 1
ATOM 625 C CA . ASN A 1 77 ? 16.874 -2.997 -13.313 1.00 42.69 77 ASN A CA 1
ATOM 626 C C . ASN A 1 77 ? 17.901 -4.013 -13.844 1.00 42.69 77 ASN A C 1
ATOM 628 O O . ASN A 1 77 ? 18.955 -3.619 -14.344 1.00 42.69 77 ASN A O 1
ATOM 632 N N . HIS A 1 78 ? 17.589 -5.313 -13.811 1.00 43.59 78 HIS A N 1
ATOM 633 C CA . HIS A 1 78 ? 18.433 -6.334 -14.435 1.00 43.59 78 HIS A CA 1
ATOM 634 C C . HIS A 1 78 ? 18.365 -6.316 -15.968 1.00 43.59 78 HIS A C 1
ATOM 636 O O . HIS A 1 78 ? 19.398 -6.521 -16.599 1.00 43.59 78 HIS A O 1
ATOM 642 N N . TYR A 1 79 ? 17.227 -5.992 -16.594 1.00 40.25 79 TYR A N 1
ATOM 643 C CA . TYR A 1 79 ? 17.197 -5.775 -18.048 1.00 40.25 79 TYR A CA 1
ATOM 644 C C . TYR A 1 79 ? 18.030 -4.550 -18.467 1.00 40.25 79 TYR A C 1
ATOM 646 O O . TYR A 1 79 ? 18.750 -4.627 -19.459 1.00 40.25 79 TYR A O 1
ATOM 654 N N . GLY A 1 80 ? 18.005 -3.456 -17.694 1.00 42.78 80 GLY A N 1
ATOM 655 C CA . GLY A 1 80 ? 18.848 -2.278 -17.945 1.00 42.78 80 GLY A CA 1
ATOM 656 C C . GLY A 1 80 ? 20.350 -2.586 -17.882 1.00 42.78 80 GLY A C 1
ATOM 657 O O . GLY A 1 80 ? 21.087 -2.245 -18.802 1.00 42.78 80 GLY A O 1
ATOM 658 N N . GLY A 1 81 ? 20.798 -3.320 -16.856 1.00 40.06 81 GLY A N 1
ATOM 659 C CA . GLY A 1 81 ? 22.212 -3.695 -16.710 1.00 40.06 81 GLY A CA 1
ATOM 660 C C . GLY A 1 81 ? 22.701 -4.764 -17.700 1.00 40.06 81 GLY A C 1
ATOM 661 O O . GLY A 1 81 ? 23.871 -4.765 -18.092 1.00 40.06 81 GLY A O 1
ATOM 662 N N . VAL A 1 82 ? 21.827 -5.673 -18.148 1.00 42.28 82 VAL A N 1
ATOM 663 C CA . VAL A 1 82 ? 22.192 -6.704 -19.141 1.00 42.28 82 VAL A CA 1
ATOM 664 C C . VAL A 1 82 ? 22.287 -6.109 -20.553 1.00 42.28 82 VAL A C 1
ATOM 666 O O . VAL A 1 82 ? 23.139 -6.539 -21.327 1.00 42.28 82 VAL A O 1
ATOM 669 N N . PHE A 1 83 ? 21.506 -5.071 -20.877 1.00 41.56 83 PHE A N 1
ATOM 670 C CA . PHE A 1 83 ? 21.688 -4.324 -22.129 1.00 41.56 83 PHE A CA 1
ATOM 671 C C . PHE A 1 83 ? 22.881 -3.357 -22.092 1.00 41.56 83 PHE A C 1
ATOM 673 O O . PHE A 1 83 ? 23.539 -3.198 -23.114 1.00 41.56 83 PHE A O 1
ATOM 680 N N . GLU A 1 84 ? 23.224 -2.758 -20.947 1.00 41.84 84 GLU A N 1
ATOM 681 C CA . GLU A 1 84 ? 24.418 -1.897 -20.852 1.00 41.84 84 GLU A CA 1
ATOM 682 C C . GLU A 1 84 ? 25.743 -2.681 -20.882 1.00 41.84 84 GLU A C 1
ATOM 684 O O . GLU A 1 84 ? 26.746 -2.174 -21.383 1.00 41.84 84 GLU A O 1
ATOM 689 N N . SER A 1 85 ? 25.759 -3.936 -20.420 1.00 41.28 85 SER A N 1
ATOM 690 C CA . SER A 1 85 ? 26.970 -4.776 -20.413 1.00 41.28 85 SER A CA 1
ATOM 691 C C . SER A 1 85 ? 27.252 -5.516 -21.725 1.00 41.28 85 SER A C 1
ATOM 693 O O . SER A 1 85 ? 28.379 -5.955 -21.929 1.00 41.28 85 SER A O 1
ATOM 695 N N . GLN A 1 86 ? 26.288 -5.617 -22.648 1.00 43.75 86 GLN A N 1
ATOM 696 C CA . GLN A 1 86 ? 26.524 -6.213 -23.974 1.00 43.75 86 GLN A CA 1
ATOM 697 C C . GLN A 1 86 ? 27.078 -5.229 -25.018 1.00 43.75 86 GLN A C 1
ATOM 699 O O . GLN A 1 86 ? 27.477 -5.660 -26.097 1.00 43.75 86 GLN A O 1
ATOM 704 N N . TYR A 1 87 ? 27.140 -3.929 -24.712 1.00 45.44 87 TYR A N 1
ATOM 705 C CA . TYR A 1 87 ? 27.663 -2.907 -25.631 1.00 45.44 87 TYR A CA 1
ATOM 706 C C . TYR A 1 87 ? 29.100 -2.449 -25.326 1.00 45.44 87 TYR A C 1
ATOM 708 O O . TYR A 1 87 ? 29.604 -1.564 -26.012 1.00 45.44 87 TYR A O 1
ATOM 716 N N . TYR A 1 88 ? 29.780 -3.063 -24.351 1.00 47.31 88 TYR A N 1
ATOM 717 C CA . TYR A 1 88 ? 31.158 -2.715 -23.974 1.00 47.31 88 TYR A CA 1
ATOM 718 C C . TYR A 1 88 ? 32.165 -3.868 -24.086 1.00 47.31 88 TYR A C 1
ATOM 720 O O . TYR A 1 88 ? 33.195 -3.843 -23.423 1.00 47.31 88 TYR A O 1
ATOM 728 N N . ASP A 1 89 ? 31.930 -4.821 -24.990 1.00 46.78 89 ASP A N 1
ATOM 729 C CA . ASP A 1 89 ? 32.994 -5.691 -25.504 1.00 46.78 89 ASP A CA 1
ATOM 730 C C . ASP A 1 89 ? 33.242 -5.387 -26.990 1.00 46.78 89 ASP A C 1
ATOM 732 O O . ASP A 1 89 ? 32.728 -6.044 -27.893 1.00 46.78 89 ASP A O 1
ATOM 736 N N . GLY A 1 90 ? 34.069 -4.360 -27.216 1.00 47.88 90 GLY A N 1
ATOM 737 C CA . GLY A 1 90 ? 34.806 -4.137 -28.461 1.00 47.88 90 GLY A CA 1
ATOM 738 C C . GLY A 1 90 ? 34.192 -3.145 -29.450 1.00 47.88 90 GLY A C 1
ATOM 739 O O . GLY A 1 90 ? 33.422 -3.558 -30.309 1.00 47.88 90 GLY A O 1
ATOM 740 N N . VAL A 1 91 ? 34.623 -1.875 -29.381 1.00 40.12 91 VAL A N 1
ATOM 741 C CA . VAL A 1 91 ? 35.475 -1.167 -30.375 1.00 40.12 91 VAL A CA 1
ATOM 742 C C . VAL A 1 91 ? 36.211 -0.036 -29.656 1.00 40.12 91 VAL A C 1
ATOM 744 O O . VAL A 1 91 ? 35.541 0.718 -28.919 1.00 40.12 91 VAL A O 1
#

pLDDT: mean 71.63, std 17.53, range [40.06, 91.94]

Organism: NCBI:txid469605

Secondary structure (DSSP, 8-state):
---HHHHHHHHHHHHHHHS-----HHHHHHHHHHHHHHHHHHHHTTSTTHHHHHHHHHHHHHHHHHHHHHHHHHHHHHHHHHHHHTS-S--

Radius of gyration: 20.58 Å; chains: 1; bounding box: 50×33×51 Å